Protein AF-A0A3C0S0M3-F1 (afdb_monomer_lite)

Structure (mmCIF, N/CA/C/O backbone):
data_AF-A0A3C0S0M3-F1
#
_entry.id   AF-A0A3C0S0M3-F1
#
loop_
_atom_site.group_PDB
_atom_site.id
_atom_site.type_symbol
_atom_site.label_atom_id
_atom_site.label_alt_id
_atom_site.label_comp_id
_atom_site.label_asym_id
_atom_site.label_entity_id
_atom_site.label_seq_id
_atom_site.pdbx_PDB_ins_code
_atom_site.Cartn_x
_atom_site.Cartn_y
_atom_site.Cartn_z
_atom_site.occupancy
_atom_site.B_iso_or_equiv
_atom_site.auth_seq_id
_atom_site.auth_comp_id
_atom_site.auth_asym_id
_atom_site.auth_atom_id
_atom_site.pdbx_PDB_model_num
ATOM 1 N N . GLU A 1 1 ? 23.993 -2.147 -18.533 1.00 39.91 1 GLU A N 1
ATOM 2 C CA . GLU A 1 1 ? 22.527 -1.984 -18.656 1.00 39.91 1 GLU A CA 1
ATOM 3 C C . GLU A 1 1 ? 21.900 -1.586 -17.316 1.00 39.91 1 GLU A C 1
ATOM 5 O O . GLU A 1 1 ? 22.233 -2.205 -16.317 1.00 39.91 1 GLU A O 1
ATOM 10 N N . ILE A 1 2 ? 20.997 -0.597 -17.265 1.00 43.75 2 ILE A N 1
ATOM 11 C CA . ILE A 1 2 ? 20.102 -0.375 -16.105 1.00 43.75 2 ILE A CA 1
ATOM 12 C C . ILE A 1 2 ? 18.675 -0.798 -16.474 1.00 43.75 2 ILE A C 1
ATOM 14 O O . ILE A 1 2 ? 17.756 0.011 -16.522 1.00 43.75 2 ILE A O 1
ATOM 18 N N . LEU A 1 3 ? 18.482 -2.075 -16.800 1.00 45.06 3 LEU A N 1
ATOM 19 C CA . LEU A 1 3 ? 17.181 -2.586 -17.260 1.00 45.06 3 LEU A CA 1
ATOM 20 C C . LEU A 1 3 ? 16.247 -3.040 -16.120 1.00 45.06 3 LEU A C 1
ATOM 22 O O . LEU A 1 3 ? 15.219 -3.652 -16.383 1.00 45.06 3 LEU A O 1
ATOM 26 N N . GLY A 1 4 ? 16.552 -2.694 -14.864 1.00 49.88 4 GLY A N 1
ATOM 27 C CA . GLY A 1 4 ? 15.719 -3.035 -13.700 1.00 49.88 4 GLY A CA 1
ATOM 28 C C . GLY A 1 4 ? 15.496 -1.904 -12.693 1.00 49.88 4 GLY A C 1
ATOM 29 O O . GLY A 1 4 ? 15.124 -2.181 -11.568 1.00 49.88 4 GLY A O 1
ATOM 30 N N . GLY A 1 5 ? 15.789 -0.642 -13.037 1.00 56.25 5 GLY A N 1
ATOM 31 C CA . GLY A 1 5 ? 15.682 0.478 -12.084 1.00 56.25 5 GLY A CA 1
ATOM 32 C C . GLY A 1 5 ? 14.471 1.387 -12.301 1.00 56.25 5 GLY A C 1
ATOM 33 O O . GLY A 1 5 ? 13.864 1.853 -11.341 1.00 56.25 5 GLY A O 1
ATOM 34 N N . ALA A 1 6 ? 14.102 1.654 -13.556 1.00 60.97 6 ALA A N 1
ATOM 35 C CA . ALA A 1 6 ? 13.088 2.662 -13.872 1.00 60.97 6 ALA A CA 1
ATOM 36 C C . ALA A 1 6 ? 11.663 2.209 -13.520 1.00 60.97 6 ALA A C 1
ATOM 38 O O . ALA A 1 6 ? 10.904 2.971 -12.928 1.00 60.97 6 ALA A O 1
ATOM 39 N N . ILE A 1 7 ? 11.319 0.957 -13.840 1.00 67.62 7 ILE A N 1
ATOM 40 C CA . ILE A 1 7 ? 9.987 0.401 -13.569 1.00 67.62 7 ILE A CA 1
ATOM 41 C C . ILE A 1 7 ? 9.731 0.268 -12.068 1.00 67.62 7 IL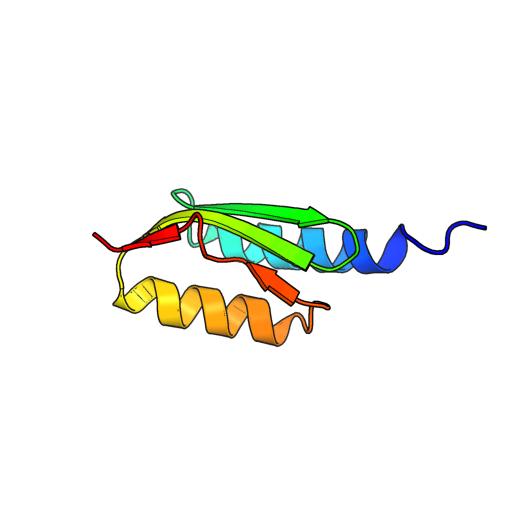E A C 1
ATOM 43 O O . ILE A 1 7 ? 8.692 0.712 -11.587 1.00 67.62 7 ILE A O 1
ATOM 47 N N . ASP A 1 8 ? 10.701 -0.251 -11.315 1.00 71.50 8 ASP A N 1
ATOM 48 C CA . ASP A 1 8 ? 10.609 -0.357 -9.862 1.00 71.50 8 ASP A CA 1
ATOM 49 C C . ASP A 1 8 ? 10.576 1.025 -9.202 1.00 71.50 8 ASP A C 1
ATOM 51 O O . ASP A 1 8 ? 9.835 1.211 -8.243 1.00 71.50 8 ASP A O 1
ATOM 55 N N . SER A 1 9 ? 11.296 2.020 -9.735 1.00 77.25 9 SER A N 1
ATOM 56 C CA . SER A 1 9 ? 11.270 3.392 -9.203 1.00 77.25 9 SER A CA 1
ATOM 57 C C . SER A 1 9 ? 9.902 4.058 -9.363 1.00 77.25 9 SER A C 1
ATOM 59 O O . SER A 1 9 ? 9.420 4.689 -8.421 1.00 77.25 9 SER A O 1
ATOM 61 N N . THR A 1 10 ? 9.255 3.910 -10.524 1.00 83.88 10 THR A N 1
ATOM 62 C CA . THR A 1 10 ? 7.894 4.428 -10.738 1.00 83.88 10 THR A CA 1
ATOM 63 C C . THR A 1 10 ? 6.892 3.690 -9.857 1.00 83.88 10 THR A C 1
ATOM 65 O O . THR A 1 10 ? 6.188 4.331 -9.083 1.00 83.88 10 THR A O 1
ATOM 68 N N . LEU A 1 11 ? 6.908 2.351 -9.875 1.00 87.06 11 LEU A N 1
ATOM 69 C CA . LEU A 1 11 ? 6.045 1.528 -9.022 1.00 87.06 11 LEU A CA 1
ATOM 70 C C . LEU A 1 11 ? 6.208 1.886 -7.543 1.00 87.06 11 LEU A C 1
ATOM 72 O O . LEU A 1 11 ? 5.219 2.061 -6.845 1.00 87.06 11 LEU A O 1
ATOM 76 N N . THR A 1 12 ? 7.443 2.044 -7.064 1.00 86.31 12 THR A N 1
ATOM 77 C CA . THR A 1 12 ? 7.729 2.398 -5.666 1.00 86.31 12 THR A CA 1
ATOM 78 C C . THR A 1 12 ? 7.169 3.770 -5.312 1.00 86.31 12 THR A C 1
ATOM 80 O O . THR A 1 12 ? 6.656 3.956 -4.211 1.00 86.31 12 THR A O 1
ATOM 83 N N . ARG A 1 13 ? 7.234 4.738 -6.233 1.00 88.38 13 ARG A N 1
ATOM 84 C CA . ARG A 1 13 ? 6.671 6.073 -6.016 1.00 88.38 13 ARG A CA 1
ATOM 85 C C . ARG A 1 13 ? 5.152 6.021 -5.882 1.00 88.38 13 ARG A C 1
ATOM 87 O O . ARG A 1 13 ? 4.625 6.553 -4.911 1.00 88.38 13 ARG A O 1
ATOM 94 N N . ASP A 1 14 ? 4.469 5.367 -6.815 1.00 88.50 14 ASP A N 1
ATOM 95 C CA . ASP A 1 14 ? 3.013 5.210 -6.772 1.00 88.50 14 ASP A CA 1
ATOM 96 C C . ASP A 1 14 ? 2.557 4.395 -5.555 1.00 88.50 14 ASP A C 1
ATOM 98 O O . ASP A 1 14 ? 1.589 4.757 -4.893 1.00 88.50 14 ASP A O 1
ATOM 102 N N . VAL A 1 15 ? 3.283 3.326 -5.213 1.00 88.81 15 VAL A N 1
ATOM 103 C CA . VAL A 1 15 ? 3.028 2.541 -4.002 1.00 88.81 15 VAL A CA 1
ATOM 104 C C . VAL A 1 15 ? 3.151 3.419 -2.765 1.00 88.81 15 VAL A C 1
ATOM 106 O O . VAL A 1 15 ? 2.225 3.424 -1.964 1.00 88.81 15 VAL A O 1
ATOM 109 N N . ASN A 1 16 ? 4.222 4.205 -2.625 1.00 88.75 16 ASN A N 1
ATOM 110 C CA . ASN A 1 16 ? 4.380 5.112 -1.486 1.00 88.75 16 ASN A CA 1
ATOM 111 C C . ASN A 1 16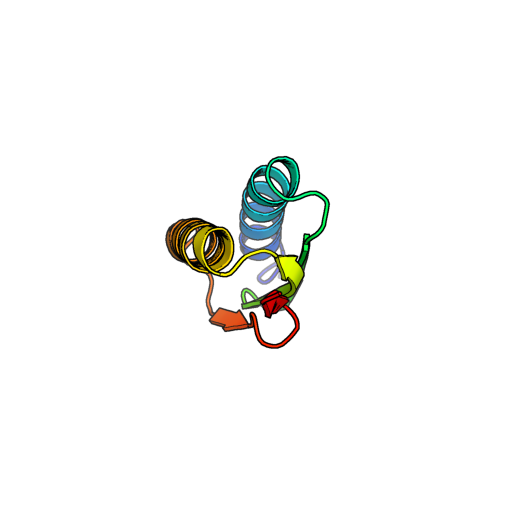 ? 3.207 6.091 -1.356 1.00 88.75 16 ASN A C 1
ATOM 113 O O . ASN A 1 16 ? 2.684 6.227 -0.258 1.00 88.75 16 ASN A O 1
ATOM 117 N N . LEU A 1 17 ? 2.732 6.682 -2.460 1.00 89.31 17 LEU A N 1
ATOM 118 C CA . LEU A 1 17 ? 1.550 7.559 -2.443 1.00 89.31 17 LEU A CA 1
ATOM 119 C C . LEU A 1 17 ? 0.296 6.838 -1.927 1.00 89.31 17 LEU A C 1
ATOM 121 O O . LEU A 1 17 ? -0.531 7.426 -1.237 1.00 89.31 17 LEU A O 1
ATOM 125 N N . VAL A 1 18 ? 0.132 5.557 -2.265 1.00 88.69 18 VAL A N 1
ATOM 126 C CA . VAL A 1 18 ? -0.971 4.743 -1.740 1.00 88.69 18 VAL A CA 1
ATOM 127 C C . VAL A 1 18 ? -0.777 4.474 -0.247 1.00 88.69 18 VAL A C 1
ATOM 129 O O . VAL A 1 18 ? -1.733 4.596 0.511 1.00 88.69 18 VAL A O 1
ATOM 132 N N . LEU A 1 19 ? 0.441 4.136 0.187 1.00 87.88 19 LEU A N 1
ATOM 133 C CA . LEU A 1 19 ? 0.754 3.866 1.594 1.00 87.88 19 LEU A CA 1
ATOM 134 C C . LEU A 1 19 ? 0.580 5.096 2.496 1.00 87.88 19 LEU A C 1
ATOM 136 O O . LEU A 1 19 ? 0.301 4.927 3.678 1.00 87.88 19 LEU A O 1
ATOM 140 N N . GLU A 1 20 ? 0.664 6.318 1.964 1.00 88.50 20 GLU A N 1
ATOM 141 C CA . GLU A 1 20 ? 0.333 7.534 2.723 1.00 88.50 20 GLU A CA 1
ATOM 142 C C . GLU A 1 20 ? -1.129 7.544 3.216 1.00 88.50 20 GLU A C 1
ATOM 144 O O . GLU A 1 20 ? -1.400 8.038 4.310 1.00 88.50 20 GLU A O 1
ATOM 149 N N . ASP A 1 21 ? -2.064 6.940 2.470 1.00 86.81 21 ASP A N 1
ATOM 150 C CA . ASP A 1 21 ? -3.466 6.755 2.897 1.00 86.81 21 ASP A CA 1
ATOM 151 C C . ASP A 1 21 ? -3.630 5.555 3.856 1.00 86.81 21 ASP A C 1
ATOM 153 O O . ASP A 1 21 ? -4.646 5.412 4.542 1.00 86.81 21 ASP A O 1
ATOM 157 N N . PHE A 1 22 ? -2.617 4.683 3.919 1.00 88.19 22 PHE A N 1
ATOM 158 C CA . PHE A 1 22 ? -2.607 3.425 4.667 1.00 88.19 22 PHE A CA 1
ATOM 159 C C . PHE A 1 22 ? -1.336 3.269 5.517 1.00 88.19 22 PHE A C 1
ATOM 161 O O . PHE A 1 22 ? -0.561 2.341 5.287 1.00 88.19 22 PHE A O 1
ATOM 168 N N . PRO A 1 23 ? -1.127 4.102 6.554 1.00 85.44 23 PRO A N 1
ATOM 169 C CA . PRO A 1 23 ? 0.102 4.085 7.355 1.00 85.44 23 PRO A CA 1
ATOM 170 C C . PRO A 1 23 ? 0.320 2.782 8.145 1.00 85.44 23 PRO A C 1
ATOM 172 O O . PRO A 1 23 ? 1.403 2.550 8.675 1.00 85.44 23 PRO A O 1
ATOM 175 N N . THR A 1 24 ? -0.702 1.926 8.25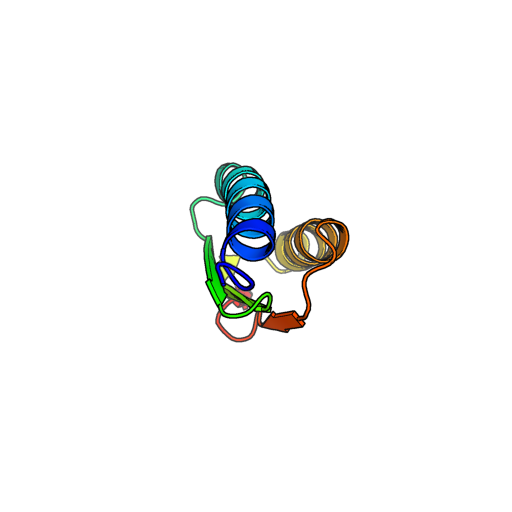7 1.00 89.19 24 THR A N 1
ATOM 176 C CA . THR A 1 24 ? -0.613 0.600 8.891 1.00 89.19 24 THR A CA 1
ATOM 177 C C . THR A 1 24 ? -0.156 -0.503 7.934 1.00 89.19 24 THR A C 1
ATOM 179 O O . THR A 1 24 ? 0.050 -1.640 8.369 1.00 89.19 24 THR A O 1
ATOM 182 N N . ILE A 1 25 ? -0.029 -0.187 6.643 1.00 90.19 25 ILE A N 1
ATOM 183 C CA . ILE A 1 25 ? 0.455 -1.083 5.601 1.00 90.19 25 ILE A CA 1
ATOM 184 C C . ILE A 1 25 ? 1.818 -0.608 5.122 1.00 90.19 25 ILE A C 1
ATOM 186 O O . ILE A 1 25 ? 2.058 0.573 4.898 1.00 90.19 25 ILE A O 1
ATOM 190 N N . THR A 1 26 ? 2.690 -1.575 4.895 1.00 90.00 26 THR A N 1
ATOM 191 C CA . THR A 1 26 ? 3.977 -1.389 4.242 1.00 90.00 26 THR A CA 1
ATOM 192 C C . THR A 1 26 ? 3.947 -2.162 2.937 1.00 90.00 26 THR A C 1
ATOM 194 O O . THR A 1 26 ? 3.431 -3.275 2.892 1.00 90.00 26 THR A O 1
ATOM 197 N N . ALA A 1 27 ? 4.502 -1.609 1.864 1.00 88.50 27 ALA A N 1
ATOM 198 C CA . ALA A 1 27 ? 4.661 -2.341 0.618 1.00 88.50 27 ALA A CA 1
ATOM 199 C C . ALA A 1 27 ? 6.051 -2.138 0.018 1.00 88.50 27 ALA A C 1
ATOM 201 O O . ALA A 1 27 ? 6.644 -1.068 0.120 1.00 88.50 27 ALA A O 1
ATOM 202 N N . GLN A 1 28 ? 6.578 -3.194 -0.590 1.00 87.56 28 GLN A N 1
ATOM 203 C CA . GLN A 1 28 ? 7.905 -3.232 -1.188 1.00 87.56 28 GLN A CA 1
ATOM 204 C C . GLN A 1 28 ? 7.799 -3.705 -2.629 1.00 87.56 28 GLN A C 1
ATOM 206 O O . GLN A 1 28 ? 7.091 -4.667 -2.911 1.00 87.56 28 GLN A O 1
ATOM 211 N N . VAL A 1 29 ? 8.516 -3.055 -3.541 1.00 88.06 29 VAL A N 1
ATOM 212 C CA . VAL A 1 29 ? 8.568 -3.479 -4.942 1.00 88.06 29 VAL A CA 1
ATOM 213 C C . VAL A 1 29 ? 9.839 -4.284 -5.162 1.00 88.06 29 VAL A C 1
ATOM 215 O O . VAL A 1 29 ? 10.938 -3.813 -4.873 1.00 88.06 29 VAL A O 1
ATOM 218 N N . LYS A 1 30 ? 9.689 -5.514 -5.649 1.00 84.69 30 LYS A N 1
ATOM 219 C CA . LYS A 1 30 ? 10.800 -6.407 -5.960 1.00 84.69 30 LYS A CA 1
ATOM 220 C C . LYS A 1 30 ? 10.589 -7.013 -7.337 1.00 84.69 30 LYS A C 1
ATOM 222 O O . LYS A 1 30 ? 9.647 -7.773 -7.540 1.00 84.69 30 LYS A O 1
ATOM 227 N N . GLU A 1 31 ? 11.462 -6.661 -8.277 1.00 85.38 31 GLU A N 1
ATOM 228 C CA . GLU A 1 31 ? 11.412 -7.151 -9.662 1.00 85.38 31 GLU A CA 1
ATOM 229 C C . GLU A 1 31 ? 10.058 -6.869 -10.343 1.00 85.38 31 GLU A C 1
ATOM 231 O O . GLU A 1 31 ? 9.551 -7.674 -11.127 1.00 85.38 31 GLU A O 1
ATOM 236 N N . GLY A 1 32 ? 9.445 -5.723 -10.029 1.00 83.81 32 GLY A N 1
ATOM 237 C CA . GLY A 1 32 ? 8.108 -5.332 -10.477 1.00 83.81 32 GLY A CA 1
ATOM 238 C C . GLY A 1 32 ? 6.935 -6.004 -9.751 1.00 83.81 32 GLY A C 1
ATOM 239 O O . GLY A 1 32 ? 5.789 -5.769 -10.134 1.00 83.81 32 GLY A O 1
ATOM 240 N N . ILE A 1 33 ? 7.178 -6.829 -8.729 1.00 88.44 33 ILE A N 1
ATOM 241 C CA . ILE A 1 33 ? 6.141 -7.407 -7.863 1.00 88.44 33 ILE A CA 1
ATOM 242 C C . ILE A 1 33 ? 5.996 -6.537 -6.616 1.00 88.44 33 ILE A C 1
ATOM 244 O O . ILE A 1 33 ? 6.978 -6.270 -5.929 1.00 88.44 33 ILE A O 1
ATOM 248 N N . ILE A 1 34 ? 4.773 -6.114 -6.308 1.00 90.50 34 ILE A N 1
ATOM 249 C CA . ILE A 1 34 ? 4.459 -5.354 -5.097 1.00 90.50 34 ILE A CA 1
ATOM 250 C C . ILE A 1 34 ? 4.126 -6.339 -3.984 1.00 90.50 34 ILE A C 1
ATOM 252 O O . ILE A 1 34 ? 3.188 -7.115 -4.113 1.00 90.50 34 ILE A O 1
ATOM 256 N N . ILE A 1 35 ? 4.866 -6.289 -2.888 1.00 91.75 35 ILE A N 1
ATOM 257 C CA . ILE A 1 35 ? 4.697 -7.132 -1.708 1.00 91.75 35 ILE A CA 1
ATOM 258 C C . ILE A 1 35 ? 4.183 -6.242 -0.585 1.00 91.75 35 ILE A C 1
ATOM 260 O O . ILE A 1 35 ? 4.937 -5.419 -0.080 1.00 91.75 35 ILE A O 1
ATOM 264 N N . ALA A 1 36 ? 2.917 -6.387 -0.211 1.00 91.12 36 ALA A N 1
ATOM 265 C CA . ALA A 1 36 ? 2.272 -5.627 0.850 1.00 91.12 36 ALA A CA 1
ATOM 266 C C . ALA A 1 36 ? 2.127 -6.461 2.134 1.00 91.12 36 ALA A C 1
ATOM 268 O O . ALA A 1 36 ? 1.751 -7.637 2.108 1.00 91.12 36 ALA A O 1
ATOM 269 N N . THR A 1 37 ? 2.395 -5.830 3.272 1.00 91.25 37 THR A N 1
ATOM 270 C CA . THR A 1 37 ? 2.387 -6.415 4.614 1.00 91.25 37 THR A CA 1
ATOM 271 C C . THR A 1 37 ? 1.771 -5.446 5.616 1.00 91.25 37 THR A C 1
ATOM 273 O O . THR A 1 37 ? 1.981 -4.239 5.540 1.00 91.25 37 THR A O 1
ATOM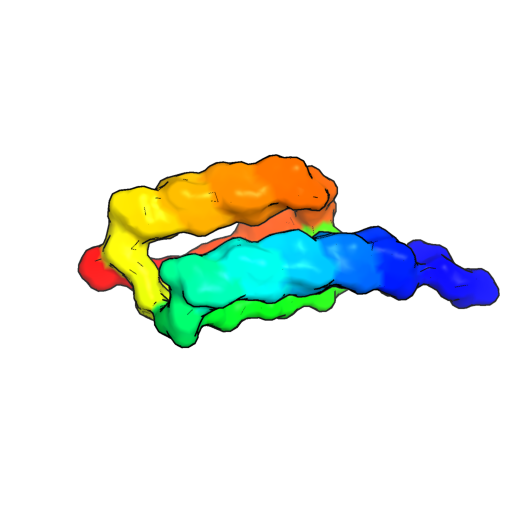 276 N N . GLY A 1 38 ? 1.008 -5.967 6.576 1.00 89.50 38 GLY A N 1
ATOM 277 C CA . GLY A 1 38 ? 0.457 -5.176 7.679 1.00 89.50 38 GLY A CA 1
ATOM 278 C C . GLY A 1 38 ? -0.979 -5.547 8.022 1.00 89.50 38 GLY A C 1
ATOM 279 O O . GLY A 1 38 ? -1.489 -6.581 7.592 1.00 89.50 38 GLY A O 1
ATOM 280 N N . ASN A 1 39 ? -1.642 -4.693 8.797 1.00 89.94 39 ASN A N 1
ATOM 281 C CA . ASN A 1 39 ? -3.028 -4.892 9.208 1.00 89.94 39 ASN A CA 1
ATOM 282 C C . ASN A 1 39 ? -3.925 -3.825 8.588 1.00 89.94 39 ASN A C 1
ATOM 284 O O . ASN A 1 39 ? -3.693 -2.626 8.758 1.00 89.94 39 ASN A O 1
ATOM 288 N N . LEU A 1 40 ? -4.963 -4.271 7.883 1.00 89.06 40 LEU A N 1
ATOM 289 C CA . LEU A 1 40 ? -5.913 -3.393 7.210 1.00 89.06 40 LEU A CA 1
ATOM 290 C C . LEU A 1 40 ? -7.313 -3.999 7.245 1.00 89.06 40 LEU A C 1
ATOM 292 O O . LEU A 1 40 ? -7.472 -5.210 7.154 1.00 89.06 40 LEU A O 1
ATOM 296 N N . GLU A 1 41 ? -8.343 -3.172 7.374 1.00 89.31 41 GLU A N 1
ATOM 297 C CA . GLU A 1 41 ? -9.734 -3.636 7.352 1.00 89.31 41 GLU A CA 1
ATOM 298 C C . GLU A 1 41 ? -10.092 -4.247 5.989 1.00 89.31 41 GLU A C 1
ATOM 300 O O . GLU A 1 41 ? -9.661 -3.727 4.957 1.00 89.31 41 GLU A O 1
ATOM 305 N N . LYS A 1 42 ? -10.936 -5.295 5.946 1.00 84.88 42 LYS A N 1
ATOM 306 C CA . LYS A 1 42 ? -11.341 -5.935 4.670 1.00 84.88 42 LYS A CA 1
ATOM 307 C C . LYS A 1 42 ? -11.804 -4.928 3.614 1.00 84.88 42 LYS A C 1
ATOM 309 O O . LYS A 1 42 ? -11.326 -4.972 2.488 1.00 84.88 42 LYS A O 1
ATOM 314 N N . SER A 1 43 ? -12.649 -3.970 3.997 1.00 85.56 43 SER A N 1
ATOM 315 C CA . SER A 1 43 ? -13.167 -2.925 3.098 1.00 85.56 43 SER A CA 1
ATOM 316 C C . SER A 1 43 ? -12.062 -2.069 2.466 1.00 85.56 43 SER A C 1
ATOM 318 O O . SER A 1 43 ? -12.179 -1.594 1.334 1.00 85.56 43 SER A O 1
ATOM 320 N N . LYS A 1 44 ? -10.964 -1.865 3.198 1.00 88.62 44 LYS A N 1
ATOM 321 C CA . LYS A 1 44 ? -9.800 -1.117 2.731 1.00 88.62 44 LYS A CA 1
ATOM 322 C C . LYS A 1 44 ? -8.834 -2.009 1.942 1.00 88.62 44 LYS A C 1
ATOM 324 O O . LYS A 1 44 ? -8.176 -1.485 1.051 1.00 88.62 44 LYS A O 1
ATOM 329 N N . ILE A 1 45 ? -8.785 -3.326 2.180 1.00 88.25 45 ILE A N 1
ATOM 330 C CA . ILE A 1 45 ? -7.977 -4.274 1.384 1.00 88.25 45 ILE A CA 1
ATOM 331 C C . ILE A 1 45 ? -8.414 -4.274 -0.079 1.00 88.25 45 ILE A C 1
ATOM 333 O O . ILE A 1 45 ? -7.558 -4.180 -0.956 1.00 88.25 45 ILE A O 1
ATOM 337 N N . ASP A 1 46 ? -9.719 -4.310 -0.359 1.00 88.88 46 ASP A N 1
ATOM 338 C CA . ASP A 1 46 ? -10.226 -4.190 -1.732 1.00 88.88 46 ASP A CA 1
ATOM 339 C C . ASP A 1 46 ? -9.783 -2.873 -2.386 1.00 88.88 46 ASP A C 1
ATOM 341 O O . ASP A 1 46 ? -9.355 -2.848 -3.542 1.00 88.88 46 ASP A O 1
ATOM 345 N N . THR A 1 47 ? -9.814 -1.776 -1.622 1.00 90.38 47 THR A N 1
ATOM 346 C CA . THR A 1 47 ? -9.352 -0.461 -2.087 1.00 90.38 47 THR A CA 1
ATOM 347 C C . THR A 1 47 ? -7.849 -0.460 -2.365 1.00 90.38 47 THR A C 1
ATOM 349 O O . THR A 1 47 ? -7.437 -0.028 -3.441 1.00 90.38 47 THR A O 1
ATOM 352 N N . LEU A 1 48 ? -7.035 -0.973 -1.439 1.00 89.12 48 LEU A N 1
ATOM 353 C CA . LEU A 1 48 ? -5.586 -1.095 -1.583 1.00 89.12 48 LEU A CA 1
ATOM 354 C C . LEU A 1 48 ? -5.254 -1.928 -2.819 1.00 89.12 48 LEU A C 1
ATOM 356 O O . LEU A 1 48 ? -4.527 -1.466 -3.690 1.00 89.12 48 LEU A O 1
ATOM 360 N N . LYS A 1 49 ? -5.842 -3.120 -2.945 1.00 88.25 49 LYS A N 1
ATOM 361 C CA . LYS A 1 49 ? -5.622 -4.008 -4.086 1.00 88.25 49 LYS A CA 1
ATOM 362 C C . LYS A 1 49 ? -5.951 -3.305 -5.403 1.00 88.25 49 LYS A C 1
ATOM 364 O O . LYS A 1 49 ? -5.119 -3.298 -6.301 1.00 88.25 49 LYS A O 1
ATOM 369 N N . LYS A 1 50 ? -7.099 -2.628 -5.489 1.00 90.19 50 LYS A N 1
ATOM 370 C CA . LYS A 1 50 ? -7.510 -1.884 -6.689 1.00 90.19 50 LYS A CA 1
ATOM 371 C C . LYS A 1 50 ? -6.552 -0.738 -7.029 1.00 90.19 50 LYS A C 1
ATOM 373 O O . LYS A 1 50 ? -6.261 -0.510 -8.202 1.00 90.19 50 LYS A O 1
ATOM 378 N N . ARG A 1 51 ? -6.044 -0.027 -6.014 1.00 89.69 51 ARG A N 1
ATOM 379 C CA . ARG A 1 51 ? -5.012 1.010 -6.181 1.00 89.69 51 ARG A CA 1
ATOM 380 C C . ARG A 1 51 ? -3.715 0.407 -6.709 1.00 89.69 51 ARG A C 1
ATOM 382 O O . ARG A 1 51 ? -3.189 0.933 -7.679 1.00 89.69 51 ARG A O 1
ATOM 389 N N . LEU A 1 52 ? -3.255 -0.702 -6.127 1.00 88.75 52 LEU A N 1
ATOM 390 C CA . LEU A 1 52 ? -2.047 -1.416 -6.548 1.00 88.75 52 LEU A CA 1
ATOM 391 C C . LEU A 1 52 ? -2.177 -1.989 -7.970 1.00 88.75 52 LEU A C 1
ATOM 393 O O . LEU A 1 52 ? -1.242 -1.884 -8.754 1.00 88.75 52 LEU A O 1
ATOM 397 N N . GLU A 1 53 ? -3.340 -2.531 -8.345 1.00 89.38 53 GLU A N 1
ATOM 398 C CA . GLU A 1 53 ? -3.617 -3.020 -9.706 1.00 89.38 53 GLU A CA 1
ATOM 399 C C . GLU A 1 53 ? -3.573 -1.896 -10.749 1.00 89.38 53 GLU A C 1
ATOM 401 O O . GLU A 1 53 ? -3.114 -2.109 -11.873 1.00 89.38 53 GLU A O 1
ATOM 406 N N . HIS A 1 54 ? -3.985 -0.679 -10.381 1.00 89.56 54 HIS A N 1
ATOM 407 C CA . HIS A 1 54 ? -3.932 0.482 -11.272 1.00 89.56 54 HIS A CA 1
ATOM 408 C C . HIS A 1 54 ? -2.496 0.874 -11.654 1.00 89.56 54 HIS A C 1
ATOM 410 O O . HIS A 1 54 ? -2.269 1.396 -12.745 1.00 89.56 54 HIS A O 1
ATOM 416 N N . ILE A 1 55 ? -1.522 0.558 -10.796 1.00 86.00 55 ILE A N 1
ATOM 417 C CA . ILE A 1 55 ? -0.094 0.797 -11.044 1.00 86.00 55 ILE A CA 1
ATOM 418 C C . ILE A 1 55 ? 0.489 -0.222 -12.044 1.00 86.00 55 ILE A C 1
ATOM 420 O O . ILE A 1 55 ? 1.655 -0.132 -12.420 1.00 86.00 55 ILE A O 1
ATOM 424 N N . LYS A 1 56 ? -0.319 -1.196 -12.499 1.00 86.31 56 LYS A N 1
ATOM 425 C CA . LYS A 1 56 ? 0.065 -2.274 -13.427 1.00 86.31 56 LYS A CA 1
ATOM 426 C C . LYS A 1 56 ? 1.408 -2.932 -13.065 1.00 86.31 56 LYS A C 1
ATOM 428 O O . LYS A 1 56 ? 2.291 -3.038 -13.922 1.00 86.31 56 LYS A O 1
ATOM 433 N N . PRO A 1 57 ? 1.588 -3.378 -11.811 1.00 89.19 57 PRO A N 1
ATOM 434 C CA . PRO A 1 57 ? 2.765 -4.146 -11.445 1.00 89.19 57 PRO A CA 1
ATOM 435 C C . PRO A 1 57 ? 2.794 -5.473 -12.201 1.00 89.19 57 PRO A C 1
ATOM 437 O O . PRO A 1 57 ? 1.777 -5.955 -12.701 1.00 89.19 57 PRO A O 1
ATOM 440 N N . LYS A 1 58 ? 3.957 -6.122 -12.217 1.00 89.88 58 LYS A N 1
ATOM 441 C CA . LYS A 1 58 ? 4.068 -7.504 -12.698 1.00 89.88 58 LYS A CA 1
ATOM 442 C C . LYS A 1 58 ? 3.298 -8.485 -11.814 1.00 89.88 58 LYS A C 1
ATOM 444 O O . LYS A 1 58 ? 2.848 -9.515 -12.304 1.00 89.88 58 LYS A O 1
ATOM 449 N N . GLY A 1 59 ? 3.152 -8.177 -10.526 1.00 89.62 59 GLY A N 1
ATOM 450 C CA . GLY A 1 59 ? 2.386 -8.982 -9.580 1.00 89.62 59 GLY A CA 1
ATOM 451 C C . GLY A 1 59 ? 2.100 -8.233 -8.285 1.00 89.62 59 GLY A C 1
ATOM 452 O O . GLY A 1 59 ? 2.774 -7.256 -7.964 1.00 89.62 59 GLY A O 1
ATOM 453 N N . ILE A 1 60 ? 1.095 -8.694 -7.545 1.00 91.12 60 ILE A N 1
ATOM 454 C CA . ILE A 1 60 ? 0.714 -8.144 -6.241 1.00 91.12 60 ILE A CA 1
ATOM 455 C C . ILE A 1 60 ? 0.635 -9.302 -5.253 1.00 91.12 60 ILE A C 1
ATOM 457 O O . ILE A 1 60 ? -0.203 -10.192 -5.393 1.00 91.12 60 ILE A O 1
ATOM 461 N N . ASP A 1 61 ? 1.499 -9.275 -4.249 1.00 90.88 61 ASP A N 1
ATOM 462 C CA . ASP A 1 61 ? 1.477 -10.172 -3.109 1.00 90.88 61 ASP A CA 1
ATOM 463 C C . ASP A 1 61 ? 0.940 -9.410 -1.893 1.00 90.88 61 ASP A C 1
AT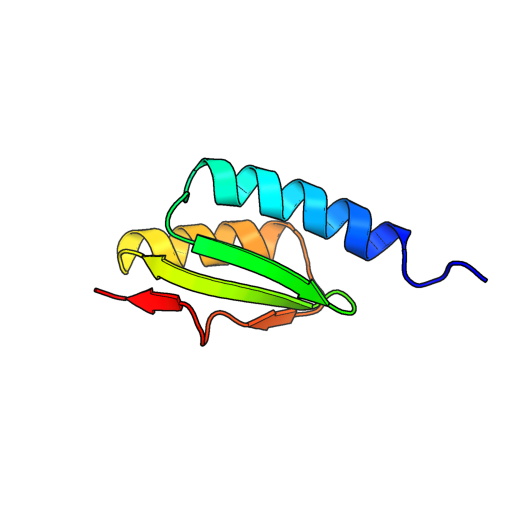OM 465 O O . ASP A 1 61 ? 1.618 -8.575 -1.308 1.00 90.88 61 ASP A O 1
ATOM 469 N N . ILE A 1 62 ? -0.315 -9.675 -1.535 1.00 89.25 62 ILE A N 1
ATOM 470 C CA . ILE A 1 62 ? -0.960 -9.150 -0.320 1.00 89.25 62 ILE A CA 1
ATOM 471 C C . ILE A 1 62 ? -1.054 -10.225 0.764 1.00 89.25 62 ILE A C 1
ATOM 473 O O . ILE A 1 62 ? -1.854 -10.098 1.687 1.00 89.25 62 ILE A O 1
ATOM 477 N N . LYS A 1 63 ? -0.277 -11.313 0.669 1.00 85.38 63 LYS A N 1
ATOM 478 C CA . LYS A 1 63 ? -0.372 -12.419 1.636 1.00 85.38 63 LYS A CA 1
ATOM 479 C C . LYS A 1 63 ? 0.044 -11.989 3.038 1.00 85.38 63 LYS A C 1
ATOM 481 O O . LYS A 1 63 ? -0.411 -12.573 4.015 1.00 85.38 63 LYS A O 1
ATOM 486 N N . GLY A 1 64 ? 0.892 -10.968 3.131 1.00 85.44 64 GLY A N 1
ATOM 487 C CA . GLY A 1 64 ? 1.282 -10.346 4.388 1.00 85.44 64 GLY A CA 1
ATOM 488 C C . GLY A 1 64 ? 0.256 -9.361 4.954 1.00 85.44 64 GLY A C 1
ATOM 489 O O . GLY A 1 64 ? 0.435 -8.896 6.080 1.00 85.44 64 GLY A O 1
ATOM 490 N N . VAL A 1 65 ? -0.789 -9.012 4.198 1.00 90.50 65 VAL A N 1
ATOM 491 C CA . VAL A 1 65 ? -1.861 -8.130 4.663 1.00 90.50 65 VAL A CA 1
ATOM 492 C C . VAL A 1 65 ? -2.910 -8.969 5.376 1.00 90.50 65 VAL A C 1
ATOM 494 O O . VAL A 1 65 ? -3.612 -9.776 4.770 1.00 90.50 65 VAL A O 1
ATOM 497 N N . THR A 1 66 ? -3.034 -8.768 6.682 1.00 88.81 66 THR A N 1
ATOM 498 C CA . THR A 1 66 ? -4.039 -9.443 7.498 1.00 88.81 66 THR A CA 1
ATOM 499 C C . THR A 1 66 ? -5.261 -8.560 7.669 1.00 88.81 66 THR A C 1
ATOM 501 O O . THR A 1 66 ? -5.177 -7.426 8.148 1.00 88.81 66 THR A O 1
ATOM 504 N N . SER A 1 67 ? -6.414 -9.116 7.298 1.00 84.50 67 SER A N 1
ATOM 505 C CA . SER A 1 67 ? -7.701 -8.487 7.543 1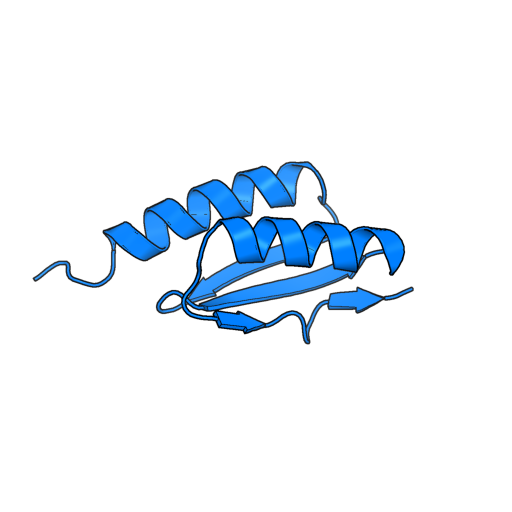.00 84.50 67 SER A CA 1
ATOM 506 C C . SER A 1 67 ? -8.136 -8.709 8.983 1.00 84.50 67 SER A C 1
ATOM 508 O O . SER A 1 67 ? -8.271 -9.868 9.385 1.00 84.50 67 SER A O 1
ATOM 510 N N . ARG A 1 68 ? -8.361 -7.630 9.732 1.00 71.88 68 ARG A N 1
ATOM 511 C CA . ARG A 1 68 ? -8.997 -7.695 11.053 1.00 71.88 68 ARG A CA 1
ATOM 512 C C . ARG A 1 68 ? -10.495 -7.435 10.953 1.00 71.88 68 ARG A C 1
ATOM 514 O O . ARG A 1 68 ? -10.901 -6.750 9.986 1.00 71.88 68 ARG A O 1
#

Radius of gyration: 11.71 Å; chains: 1; bounding box: 36×20×30 Å

Sequence (68 aa):
EILGGAIDSTLTRDVNLVLEDFPTITAQVKEGIIIATGNLEKSKIDTLKKRLEHIKPKGIDIKGVTSR

pLDDT: mean 83.93, std 11.8, range [39.91, 91.75]

Foldseek 3Di:
DPPQPPLQVLLVVLLVVLCVVVVQKDWHADSQEIAIAGEDAPVVVVVSVVSSVVSVTPYYHCVRYDHD

Secondary structure (DSSP, 8-state):
--TTSHHHHHHHHHHHHHHHH-TTEEEEEETTEEEEEEEE-HHHHHHHHHHHHHT--SEEEEEEEEE-